Protein AF-A0A2R6AP38-F1 (afdb_monomer_lite)

pLDDT: mean 70.79, std 8.54, range [50.56, 86.38]

InterPro domains:
  IPR030476 Pentaxin, conserved site [PS00289] (35-42)

Organism: NCBI:txid1978153

Radius of gyration: 16.87 Å; chains: 1; bounding box: 45×23×54 Å

Foldseek 3Di:
DPCVLVVLLCVLCVLLVPQCLQVDQALVVSCVVVVLWPAPVRPVVLQRLASTDRHDVLVVLLSVLSVLQVVCLVPPPDPDPCPSVVVSVVLSVQLNVQSSVVSVVCRVVCVVPRDIDHYNVSSSVSSNVSSVVSVVVRVVVVVVD

Structure (mmCIF, N/CA/C/O backbone):
data_AF-A0A2R6AP38-F1
#
_entry.id   AF-A0A2R6AP38-F1
#
loop_
_atom_site.group_PDB
_atom_site.id
_atom_site.type_symbol
_atom_site.label_atom_id
_atom_site.label_alt_id
_atom_site.label_comp_id
_atom_site.label_asym_id
_atom_site.label_entity_id
_atom_site.label_seq_id
_atom_site.pdbx_PDB_ins_code
_atom_site.Cartn_x
_atom_site.Cartn_y
_atom_site.Cartn_z
_atom_site.occupancy
_atom_site.B_iso_or_equiv
_atom_site.auth_seq_id
_atom_site.auth_comp_id
_atom_site.auth_asym_id
_atom_site.auth_atom_id
_atom_site.pdbx_PDB_model_num
ATOM 1 N N . MET A 1 1 ? -24.012 1.287 9.529 1.00 50.56 1 MET A N 1
ATOM 2 C CA . MET A 1 1 ? -22.588 0.944 9.322 1.00 50.56 1 MET A CA 1
ATOM 3 C C . MET A 1 1 ? -21.888 2.197 8.831 1.00 50.56 1 MET A C 1
ATOM 5 O O . MET A 1 1 ? -22.426 2.834 7.937 1.00 50.56 1 MET A O 1
ATOM 9 N N . ASP A 1 2 ? -20.760 2.587 9.426 1.00 58.00 2 ASP A N 1
ATOM 10 C CA . ASP A 1 2 ? -19.961 3.702 8.903 1.00 58.00 2 ASP A CA 1
ATOM 11 C C . ASP A 1 2 ? -19.479 3.329 7.498 1.00 58.00 2 ASP A C 1
ATOM 13 O O . ASP A 1 2 ? -18.755 2.351 7.349 1.00 58.00 2 ASP A O 1
ATOM 17 N N . ALA A 1 3 ? -19.904 4.065 6.469 1.00 57.91 3 ALA A N 1
ATOM 18 C CA . ALA A 1 3 ? -19.550 3.776 5.076 1.00 57.91 3 ALA A CA 1
ATOM 19 C C . ALA A 1 3 ? -18.120 4.214 4.719 1.00 57.91 3 ALA A C 1
ATOM 21 O O . ALA A 1 3 ? -17.577 3.793 3.706 1.00 57.91 3 ALA A O 1
ATOM 22 N N . LEU A 1 4 ? -17.487 5.043 5.554 1.00 63.03 4 LEU A N 1
ATOM 23 C CA . LEU A 1 4 ? -16.163 5.613 5.296 1.00 63.03 4 LEU A CA 1
ATOM 24 C C . LEU A 1 4 ? -15.043 4.571 5.081 1.00 63.03 4 LEU A C 1
ATOM 26 O O . LEU A 1 4 ? -14.222 4.790 4.189 1.00 63.03 4 LEU A O 1
ATOM 30 N N . PRO A 1 5 ? -14.975 3.456 5.837 1.00 57.81 5 PRO A N 1
ATOM 31 C CA . PRO A 1 5 ? -13.964 2.425 5.622 1.00 57.81 5 PRO A CA 1
ATOM 32 C C . PRO A 1 5 ? -14.120 1.749 4.263 1.00 57.81 5 PRO A C 1
ATOM 34 O O . PRO A 1 5 ? -13.173 1.647 3.492 1.00 57.81 5 PRO A O 1
ATOM 37 N N . LEU A 1 6 ? -15.356 1.397 3.910 1.00 59.16 6 LEU A N 1
ATOM 38 C CA . LEU A 1 6 ? -15.680 0.876 2.586 1.00 59.16 6 LEU A CA 1
ATOM 39 C C . LEU A 1 6 ? -15.357 1.907 1.497 1.00 59.16 6 LEU A C 1
ATOM 41 O O . LEU A 1 6 ? -14.699 1.571 0.525 1.00 59.16 6 LEU A O 1
ATOM 45 N N . PHE A 1 7 ? -15.715 3.177 1.690 1.00 59.94 7 PHE A N 1
ATOM 46 C CA . PHE A 1 7 ? -15.502 4.235 0.699 1.00 59.94 7 PHE A CA 1
ATOM 47 C C . PHE A 1 7 ? -14.023 4.537 0.427 1.00 59.94 7 PHE A C 1
ATOM 49 O O . PHE A 1 7 ? -13.636 4.809 -0.699 1.00 59.94 7 PHE A O 1
ATOM 56 N N . SER A 1 8 ? -13.174 4.471 1.445 1.00 59.75 8 SER A N 1
ATOM 57 C CA . SER A 1 8 ? -11.722 4.672 1.299 1.00 59.75 8 SER A CA 1
ATOM 58 C C . SER A 1 8 ? -11.013 3.442 0.739 1.00 59.75 8 SER A C 1
ATOM 60 O O . SER A 1 8 ? -10.074 3.601 -0.032 1.00 59.75 8 SER A O 1
ATOM 62 N N . THR A 1 9 ? -11.507 2.237 1.035 1.00 58.44 9 THR A N 1
ATOM 63 C CA . THR A 1 9 ? -11.115 1.022 0.300 1.00 58.44 9 THR A CA 1
ATOM 64 C C . THR A 1 9 ? -11.446 1.191 -1.174 1.00 58.44 9 THR A C 1
ATOM 66 O O . THR A 1 9 ? -10.596 0.978 -2.028 1.00 58.44 9 THR A O 1
ATOM 69 N N . PHE A 1 10 ? -12.657 1.671 -1.467 1.00 60.44 10 PHE A N 1
ATOM 70 C CA . PHE A 1 10 ? -13.057 2.023 -2.818 1.00 60.44 10 PHE A CA 1
ATOM 71 C C . PHE A 1 10 ? -12.111 3.073 -3.400 1.00 60.44 10 PHE A C 1
ATOM 73 O O . PHE A 1 10 ? -11.538 2.796 -4.424 1.00 60.44 10 PHE A O 1
ATOM 80 N N . LEU A 1 11 ? -11.818 4.209 -2.769 1.00 60.66 11 LEU A N 1
ATOM 81 C CA . LEU A 1 11 ? -10.928 5.224 -3.364 1.00 60.66 11 LEU A CA 1
ATOM 82 C C . LEU A 1 11 ? -9.479 4.765 -3.593 1.00 60.66 11 LEU A C 1
ATOM 84 O O . LEU A 1 11 ? -8.852 5.211 -4.549 1.00 60.66 11 LEU A O 1
ATOM 88 N N . ILE A 1 12 ? -8.944 3.902 -2.730 1.00 61.22 12 ILE A N 1
ATOM 89 C CA . ILE A 1 12 ? -7.569 3.399 -2.849 1.00 61.22 12 ILE A CA 1
ATOM 90 C C . ILE A 1 12 ? -7.483 2.292 -3.911 1.00 61.22 12 ILE A C 1
ATOM 92 O O . ILE A 1 12 ? -6.509 2.233 -4.658 1.00 61.22 12 ILE A O 1
ATOM 96 N N . TYR A 1 13 ? -8.514 1.448 -4.021 1.00 59.25 13 TYR A N 1
ATOM 97 C CA . TYR A 1 13 ? -8.527 0.294 -4.922 1.00 59.25 13 TYR A CA 1
ATOM 98 C C . TYR A 1 13 ? -9.387 0.480 -6.185 1.00 59.25 13 TYR A C 1
ATOM 100 O O . TYR A 1 13 ? -9.276 -0.327 -7.096 1.00 59.25 13 TYR A O 1
ATOM 108 N N . LEU A 1 14 ? -10.217 1.521 -6.316 1.00 61.25 14 LEU A N 1
ATOM 109 C CA . LEU A 1 14 ? -10.975 1.809 -7.546 1.00 61.25 14 LEU A CA 1
ATOM 110 C C . LEU A 1 14 ? -10.042 2.133 -8.699 1.00 61.25 14 LEU A C 1
ATOM 112 O O . LEU A 1 14 ? -10.203 1.533 -9.757 1.00 61.25 14 LEU A O 1
ATOM 116 N N . PRO A 1 15 ? -9.080 3.064 -8.522 1.00 58.69 15 PRO A N 1
ATOM 117 C CA . PRO A 1 15 ? -8.125 3.357 -9.573 1.00 58.69 15 PRO A CA 1
ATOM 118 C C . PRO A 1 15 ? -7.380 2.088 -9.951 1.00 58.69 15 PRO A C 1
ATOM 120 O O . PRO A 1 15 ? -7.077 1.905 -11.117 1.00 58.69 15 PRO A O 1
ATOM 123 N N . ALA A 1 16 ? -7.187 1.178 -8.988 1.00 54.81 16 ALA A N 1
ATOM 124 C CA . ALA A 1 16 ? -6.655 -0.129 -9.276 1.00 54.81 16 ALA A CA 1
ATOM 125 C C . ALA A 1 16 ? -7.616 -0.968 -10.165 1.00 54.81 16 ALA A C 1
ATOM 127 O O . ALA A 1 16 ? -7.295 -1.360 -11.276 1.00 54.81 16 ALA A O 1
ATOM 128 N N . VAL A 1 17 ? -8.861 -1.182 -9.753 1.00 54.78 17 VAL A N 1
ATOM 129 C CA . VAL A 1 17 ? -9.842 -1.970 -10.527 1.00 54.78 17 VAL A CA 1
ATOM 130 C C . VAL A 1 17 ? -10.102 -1.413 -11.941 1.00 54.78 17 VAL A C 1
ATOM 132 O O . VAL A 1 17 ? -10.424 -2.183 -12.842 1.00 54.78 17 VAL A O 1
ATOM 135 N N . PHE A 1 18 ? -9.943 -0.104 -12.154 1.00 56.25 18 PHE A N 1
ATOM 136 C CA . PHE A 1 18 ? -10.145 0.550 -13.452 1.00 56.25 18 PHE A CA 1
ATOM 137 C C . PHE A 1 18 ? -8.850 0.850 -14.229 1.00 56.25 18 PHE A C 1
ATOM 139 O O . PHE A 1 18 ? -8.932 1.363 -15.346 1.00 56.25 18 PHE A O 1
ATOM 146 N N . ALA A 1 19 ? -7.666 0.544 -13.685 1.00 55.84 19 ALA A N 1
ATOM 147 C CA . ALA A 1 19 ? -6.405 0.759 -14.393 1.00 55.84 19 ALA A CA 1
ATOM 148 C C . ALA A 1 19 ? -6.197 -0.275 -15.517 1.00 55.84 19 ALA A C 1
ATOM 150 O O . ALA A 1 19 ? -6.720 -1.395 -15.449 1.00 55.84 19 ALA A O 1
ATOM 151 N N . PRO A 1 20 ? -5.359 0.043 -16.523 1.00 51.62 20 PRO A N 1
ATOM 152 C CA . PRO A 1 20 ? -5.119 -0.842 -17.664 1.00 51.62 20 PRO A CA 1
ATOM 153 C C . PRO A 1 20 ? -4.554 -2.222 -17.271 1.00 51.62 20 PRO A C 1
ATOM 155 O O . PRO A 1 20 ? -4.732 -3.192 -17.996 1.00 51.62 20 PRO A O 1
ATOM 158 N N . SER A 1 21 ? -3.943 -2.366 -16.093 1.00 57.03 21 SER A N 1
ATOM 159 C CA . SER A 1 21 ? -3.409 -3.628 -15.547 1.00 57.03 21 SER A CA 1
ATOM 160 C C . SER A 1 21 ? -4.455 -4.719 -15.271 1.00 57.03 21 SER A C 1
ATOM 162 O O . SER A 1 21 ? -4.087 -5.873 -15.063 1.00 57.03 21 SER A O 1
ATOM 164 N N . VAL A 1 22 ? -5.757 -4.407 -15.251 1.00 55.56 22 VAL A N 1
ATOM 165 C CA . VAL A 1 22 ? -6.810 -5.446 -15.257 1.00 55.56 22 VAL A CA 1
ATOM 166 C C . VAL A 1 22 ? -6.981 -6.058 -16.651 1.00 55.56 22 VAL A C 1
ATOM 168 O O . VAL A 1 22 ? -7.286 -7.243 -16.770 1.00 55.56 22 VAL A O 1
ATOM 171 N N . PHE A 1 23 ? -6.762 -5.262 -17.697 1.00 58.53 23 PHE A N 1
ATOM 172 C CA . PHE A 1 23 ? -6.963 -5.647 -19.095 1.00 58.53 23 PHE A CA 1
ATOM 173 C C . PHE A 1 23 ? -5.679 -6.147 -19.772 1.00 58.53 23 PHE A C 1
ATOM 175 O O . PHE A 1 23 ? -5.755 -6.837 -20.786 1.00 58.53 23 PHE A O 1
ATOM 182 N N . HIS A 1 24 ? -4.512 -5.855 -19.192 1.00 63.53 24 HIS A N 1
ATOM 183 C CA . HIS A 1 24 ? -3.214 -6.346 -19.644 1.00 63.53 24 HIS A CA 1
ATOM 184 C C . HIS A 1 24 ? -2.657 -7.407 -18.679 1.00 63.53 24 HIS A C 1
ATOM 186 O O . HIS A 1 24 ? -2.615 -7.179 -17.471 1.00 63.53 24 HIS A O 1
ATOM 192 N N . PRO A 1 25 ? -2.175 -8.560 -19.182 1.00 66.25 25 PRO A N 1
ATOM 193 C CA . PRO A 1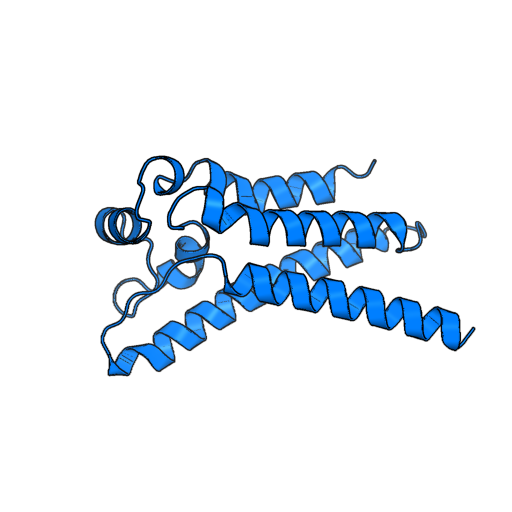 25 ? -1.645 -9.635 -18.338 1.00 66.25 25 PRO A CA 1
ATOM 194 C C . PRO A 1 25 ? -0.332 -9.263 -17.629 1.00 66.25 25 PRO A C 1
ATOM 196 O O . PRO A 1 25 ? 0.035 -9.911 -16.648 1.00 66.25 25 PRO A O 1
ATOM 199 N N . HIS A 1 26 ? 0.360 -8.221 -18.101 1.00 74.62 26 HIS A N 1
ATOM 200 C CA . HIS A 1 26 ? 1.641 -7.763 -17.572 1.00 74.62 26 HIS A CA 1
ATOM 201 C C . HIS A 1 26 ? 1.581 -6.269 -17.242 1.00 74.62 26 HIS A C 1
ATOM 203 O O . HIS A 1 26 ? 1.449 -5.426 -18.131 1.00 74.62 26 HIS A O 1
ATOM 209 N N . GLY A 1 27 ? 1.714 -5.937 -15.960 1.00 73.25 27 GLY A N 1
ATOM 210 C CA . GLY A 1 27 ? 1.743 -4.566 -15.464 1.00 73.25 27 GLY A CA 1
ATOM 211 C C . GLY A 1 27 ? 2.942 -3.781 -15.990 1.00 73.25 27 GLY A C 1
ATOM 212 O O . GLY A 1 27 ? 2.821 -2.583 -16.218 1.00 73.25 27 GLY A O 1
ATOM 213 N N . SER A 1 28 ? 4.058 -4.450 -16.291 1.00 77.12 28 SER A N 1
ATOM 214 C CA . SER A 1 28 ? 5.243 -3.837 -16.906 1.00 77.12 28 SER A CA 1
ATOM 215 C C . SER A 1 28 ? 4.945 -3.182 -18.257 1.00 77.12 28 SER A C 1
ATOM 217 O O . SER A 1 28 ? 5.478 -2.115 -18.547 1.00 77.12 28 SER A O 1
ATOM 219 N N . GLN A 1 29 ? 4.050 -3.766 -19.059 1.00 79.00 29 GLN A N 1
ATOM 220 C CA . GLN A 1 29 ? 3.646 -3.199 -20.350 1.00 79.00 29 GLN A CA 1
ATOM 221 C C . GLN A 1 29 ? 2.844 -1.910 -20.159 1.00 79.00 29 GLN A C 1
ATOM 223 O O . GLN A 1 29 ? 3.160 -0.891 -20.762 1.00 79.00 29 GLN A O 1
ATOM 228 N N . VAL A 1 30 ? 1.871 -1.931 -19.245 1.00 77.31 30 VAL A N 1
ATOM 229 C CA . VAL A 1 30 ? 1.067 -0.756 -18.868 1.00 77.31 30 VAL A CA 1
ATOM 230 C C . VAL A 1 30 ? 1.952 0.351 -18.300 1.00 77.31 30 VAL A C 1
ATOM 232 O O . VAL A 1 30 ? 1.792 1.529 -18.609 1.00 77.31 30 VAL A O 1
ATOM 235 N N . CYS A 1 31 ? 2.915 -0.034 -17.474 1.00 78.38 31 CYS A N 1
ATOM 236 C CA . CYS A 1 31 ? 3.907 0.864 -16.918 1.00 78.38 31 CYS A CA 1
ATOM 237 C C . CYS A 1 31 ? 4.719 1.590 -17.987 1.00 78.38 31 CYS A C 1
ATOM 239 O O . CYS A 1 31 ? 4.877 2.806 -17.887 1.00 78.38 31 CYS A O 1
ATOM 241 N N . ALA A 1 32 ? 5.223 0.848 -18.975 1.00 78.31 32 ALA A N 1
ATOM 242 C CA . ALA A 1 32 ? 6.048 1.384 -20.047 1.00 78.31 32 ALA A CA 1
ATOM 243 C C . ALA A 1 32 ? 5.233 2.259 -21.010 1.00 78.31 32 ALA A C 1
ATOM 245 O O . ALA A 1 32 ? 5.689 3.329 -21.398 1.00 78.31 32 ALA A O 1
ATOM 246 N N . GLU A 1 33 ? 4.018 1.834 -21.361 1.00 81.56 33 GLU A N 1
ATOM 247 C CA . GLU A 1 33 ? 3.152 2.540 -22.312 1.00 81.56 33 GLU A CA 1
ATOM 248 C C . GLU A 1 33 ? 2.616 3.863 -21.750 1.00 81.56 33 GLU A C 1
ATOM 250 O O . GLU A 1 33 ? 2.582 4.874 -22.449 1.00 81.56 33 GLU A O 1
ATOM 255 N N . PHE A 1 34 ? 2.234 3.879 -20.470 1.00 80.31 34 PHE A N 1
ATOM 256 C CA . PHE A 1 34 ? 1.612 5.042 -19.828 1.00 80.31 34 PHE A CA 1
ATOM 257 C C . PHE A 1 34 ? 2.547 5.784 -18.863 1.00 80.31 34 PHE A C 1
ATOM 259 O O . PHE A 1 34 ? 2.101 6.684 -18.150 1.00 80.31 34 PHE A O 1
ATOM 266 N N . HIS A 1 35 ? 3.831 5.413 -18.814 1.00 81.94 35 HIS A N 1
ATOM 267 C CA . HIS A 1 35 ? 4.833 5.979 -17.904 1.00 81.94 35 HIS A CA 1
ATOM 268 C C . HIS A 1 35 ? 4.395 5.976 -16.428 1.00 81.94 35 HIS A C 1
ATOM 270 O O . HIS A 1 35 ? 4.585 6.953 -15.704 1.00 81.94 35 HIS A O 1
ATOM 276 N N . LEU A 1 36 ? 3.774 4.886 -15.969 1.00 81.75 36 LEU A N 1
ATOM 277 C CA . LEU A 1 36 ? 3.203 4.790 -14.615 1.00 81.75 36 LEU A CA 1
ATOM 278 C C . LEU A 1 36 ? 4.168 4.205 -13.578 1.00 81.75 36 LEU A C 1
ATOM 280 O O . LEU A 1 36 ? 3.901 4.325 -12.381 1.00 81.75 36 LEU A O 1
ATOM 284 N N . CYS A 1 37 ? 5.261 3.585 -14.024 1.00 84.44 37 CYS A N 1
ATOM 285 C CA . CYS A 1 37 ? 6.276 2.982 -13.167 1.00 84.44 37 CYS A CA 1
ATOM 286 C C . CYS A 1 37 ? 7.096 4.025 -12.419 1.00 84.44 37 CYS A C 1
ATOM 288 O O . CYS A 1 37 ? 7.310 5.131 -12.911 1.00 84.44 37 CYS A O 1
ATOM 290 N N . ALA A 1 38 ? 7.584 3.664 -11.235 1.00 85.94 38 ALA A N 1
ATOM 291 C CA . ALA A 1 38 ? 8.509 4.500 -10.489 1.00 85.94 38 ALA A CA 1
ATOM 292 C C . ALA A 1 38 ? 9.939 4.249 -10.961 1.00 85.94 38 ALA A C 1
ATOM 294 O O . ALA A 1 38 ? 10.427 3.116 -10.946 1.00 85.94 38 ALA A O 1
ATOM 295 N N . SER A 1 39 ? 10.598 5.326 -11.369 1.00 85.88 39 SER A N 1
ATOM 296 C CA . SER A 1 39 ? 12.003 5.346 -11.752 1.00 85.88 39 SER A CA 1
ATOM 297 C C . SER A 1 39 ? 12.549 6.772 -11.617 1.00 85.88 39 SER A C 1
ATOM 299 O O . SER A 1 39 ? 11.814 7.710 -11.297 1.00 85.88 39 SER A O 1
ATOM 301 N N . TRP A 1 40 ? 13.837 6.949 -11.903 1.00 82.94 40 TRP A N 1
ATOM 302 C CA . TRP A 1 40 ? 14.457 8.272 -11.985 1.00 82.94 40 TRP A CA 1
ATOM 303 C C . TRP A 1 40 ? 13.938 9.123 -13.149 1.00 82.94 40 TRP A C 1
ATOM 305 O O . TRP A 1 40 ? 13.929 10.348 -13.045 1.00 82.94 40 TRP A O 1
ATOM 315 N N . SER A 1 41 ? 13.481 8.500 -14.241 1.00 83.44 41 SER A N 1
ATOM 316 C CA . SER A 1 41 ? 12.886 9.210 -15.380 1.00 83.44 41 SER A CA 1
ATOM 317 C C . SER A 1 41 ? 11.400 9.516 -15.169 1.00 83.44 41 SER A C 1
ATOM 319 O O . SER A 1 41 ? 10.885 10.468 -15.752 1.00 83.44 41 SER A O 1
ATOM 321 N N . THR A 1 42 ? 10.722 8.759 -14.304 1.00 83.81 42 THR A N 1
ATOM 322 C CA . THR A 1 42 ? 9.287 8.889 -14.004 1.00 83.81 42 THR A CA 1
ATOM 323 C C . THR A 1 42 ? 9.041 9.001 -12.489 1.00 83.81 42 THR A C 1
ATOM 325 O O . THR A 1 42 ? 8.471 8.102 -11.863 1.00 83.81 42 THR A O 1
ATOM 328 N N . PRO A 1 43 ? 9.432 10.121 -11.848 1.00 79.00 43 PRO A N 1
ATOM 329 C CA . PRO A 1 43 ? 9.356 10.276 -10.390 1.00 79.00 43 PRO A CA 1
ATOM 330 C C . PRO A 1 43 ? 7.917 10.312 -9.849 1.00 79.00 43 PRO A C 1
ATOM 332 O O . PRO A 1 43 ? 7.668 9.907 -8.712 1.00 79.00 43 PRO A O 1
ATOM 335 N N . TRP A 1 44 ? 6.938 10.728 -10.662 1.00 81.88 44 TRP A N 1
ATOM 336 C CA . TRP A 1 44 ? 5.512 10.625 -10.309 1.00 81.88 44 TRP A CA 1
ATOM 337 C C . TRP A 1 44 ? 5.052 9.170 -10.128 1.00 81.88 44 TRP A C 1
ATOM 339 O O . TRP A 1 44 ? 4.062 8.917 -9.435 1.00 81.88 44 TRP A O 1
ATOM 349 N N . GLY A 1 45 ? 5.812 8.216 -10.674 1.00 79.88 45 GLY A N 1
ATOM 350 C CA . GLY A 1 45 ? 5.632 6.785 -10.496 1.00 79.88 45 GLY A CA 1
ATOM 351 C C . GLY A 1 45 ? 5.599 6.337 -9.040 1.00 79.88 45 GLY A C 1
ATOM 352 O O . GLY A 1 45 ? 4.931 5.360 -8.727 1.00 79.88 45 GLY A O 1
ATOM 353 N N . ILE A 1 46 ? 6.209 7.085 -8.112 1.00 82.44 46 ILE A N 1
ATOM 354 C CA . ILE A 1 46 ? 6.105 6.811 -6.667 1.00 82.44 46 ILE A CA 1
ATOM 355 C C . ILE A 1 46 ? 4.639 6.722 -6.219 1.00 82.44 46 ILE A C 1
ATOM 357 O O . ILE A 1 46 ? 4.292 5.917 -5.356 1.00 82.44 46 ILE A O 1
ATOM 361 N N . ILE A 1 47 ? 3.770 7.525 -6.834 1.00 81.25 47 ILE A N 1
ATOM 362 C CA . ILE A 1 47 ? 2.334 7.518 -6.579 1.00 81.25 47 ILE A CA 1
ATOM 363 C C . ILE A 1 47 ? 1.648 6.513 -7.501 1.00 81.25 47 ILE A C 1
ATOM 365 O O . ILE A 1 47 ? 0.917 5.653 -7.015 1.00 81.25 47 ILE A O 1
ATOM 369 N N . THR A 1 48 ? 1.875 6.603 -8.815 1.00 78.44 48 THR A N 1
ATOM 370 C CA . THR A 1 48 ? 1.075 5.868 -9.806 1.00 78.44 48 THR A CA 1
ATOM 371 C C . THR A 1 48 ? 1.391 4.381 -9.900 1.00 78.44 48 THR A C 1
ATOM 373 O O . THR A 1 48 ? 0.498 3.600 -10.218 1.00 78.44 48 THR A O 1
ATOM 376 N N . ALA A 1 49 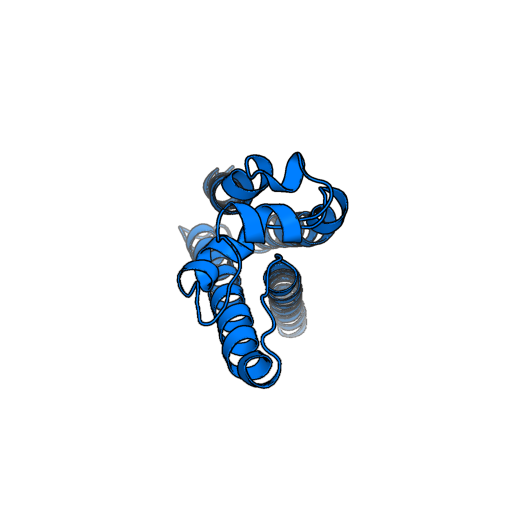? 2.610 3.959 -9.562 1.00 80.00 49 ALA A N 1
ATOM 377 C CA . ALA A 1 49 ? 3.039 2.565 -9.675 1.00 80.00 49 ALA A CA 1
ATOM 378 C C . ALA A 1 49 ? 2.330 1.640 -8.670 1.00 80.00 49 ALA A C 1
ATOM 380 O O . ALA A 1 49 ? 2.254 0.428 -8.871 1.00 80.00 49 ALA A O 1
ATOM 381 N N . ASN A 1 50 ? 1.729 2.228 -7.631 1.00 77.31 50 ASN A N 1
ATOM 382 C CA . ASN A 1 50 ? 0.794 1.564 -6.727 1.00 77.31 50 ASN A CA 1
ATOM 383 C C . ASN A 1 50 ? -0.456 1.028 -7.439 1.00 77.31 50 ASN A C 1
ATOM 385 O O . ASN A 1 50 ? -1.080 0.079 -6.973 1.00 77.31 50 ASN A O 1
ATOM 389 N N . PHE A 1 51 ? -0.846 1.645 -8.553 1.00 75.44 51 PHE A N 1
ATOM 390 C CA . PHE A 1 51 ? -2.055 1.290 -9.290 1.00 75.44 51 PHE A CA 1
ATOM 391 C C . PHE A 1 51 ? -1.777 0.349 -10.467 1.00 75.44 51 PHE A C 1
ATOM 393 O O . PHE A 1 51 ? -2.635 0.178 -11.327 1.00 75.44 51 PHE A O 1
ATOM 400 N N . VAL A 1 52 ? -0.595 -0.267 -10.517 1.00 77.12 52 VAL A N 1
ATOM 401 C CA . VAL A 1 52 ? -0.198 -1.196 -11.578 1.00 77.12 52 VAL A CA 1
ATOM 402 C C . VAL A 1 52 ? 0.135 -2.551 -10.952 1.00 77.12 52 VAL A C 1
ATOM 404 O O . VAL A 1 52 ? 0.823 -2.613 -9.938 1.00 77.12 52 VAL A O 1
ATOM 407 N N . TRP A 1 53 ? -0.341 -3.650 -11.538 1.00 74.19 53 TRP A N 1
ATOM 408 C CA . TRP A 1 53 ? -0.031 -5.024 -11.112 1.00 74.19 53 TRP A CA 1
ATOM 409 C C . TRP A 1 53 ? -0.050 -5.978 -12.302 1.00 74.19 53 TRP A C 1
ATOM 411 O O . TRP A 1 53 ? -0.619 -5.681 -13.352 1.00 74.19 53 TRP A O 1
ATOM 421 N N . ASP A 1 54 ? 0.533 -7.154 -12.101 1.00 75.06 54 ASP A N 1
ATOM 422 C CA . ASP A 1 54 ? 0.500 -8.250 -13.065 1.00 75.06 54 ASP A CA 1
ATOM 423 C C . ASP A 1 54 ? -0.765 -9.088 -12.874 1.00 75.06 54 ASP A C 1
ATOM 425 O O . ASP A 1 54 ? -0.780 -10.029 -12.082 1.00 75.06 54 ASP A O 1
ATOM 429 N N . GLY A 1 55 ? -1.841 -8.740 -13.579 1.00 68.75 55 GLY A N 1
ATOM 430 C CA . GLY A 1 55 ? -3.099 -9.484 -13.543 1.00 68.75 55 GLY A CA 1
ATOM 431 C C . GLY A 1 55 ? -3.849 -9.452 -12.198 1.00 68.75 55 GLY A C 1
ATOM 432 O O . GLY A 1 55 ? -3.308 -9.202 -11.122 1.00 68.75 55 GLY A O 1
ATOM 433 N N . TYR A 1 56 ? -5.155 -9.720 -12.249 1.00 66.94 56 TYR A N 1
ATOM 434 C CA . TYR A 1 56 ? -6.051 -9.561 -11.095 1.00 66.94 56 TYR A CA 1
ATOM 435 C C . TYR A 1 56 ? -5.703 -10.461 -9.891 1.00 66.94 56 TYR A C 1
ATOM 437 O O . TYR A 1 56 ? -5.811 -10.030 -8.743 1.00 66.94 56 TYR A O 1
ATOM 445 N N . LEU A 1 57 ? -5.245 -11.695 -10.134 1.00 70.12 57 LEU A N 1
ATOM 446 C CA . LEU A 1 57 ? -4.976 -12.676 -9.071 1.00 70.12 57 LEU A CA 1
ATOM 447 C C . LEU A 1 57 ? -3.859 -12.234 -8.118 1.00 70.12 57 LEU A C 1
ATOM 449 O O . LEU A 1 57 ? -3.969 -12.439 -6.910 1.00 70.12 57 LEU A O 1
ATOM 453 N N . ASN A 1 58 ? -2.828 -11.560 -8.633 1.00 67.62 58 ASN A N 1
ATOM 454 C CA . ASN A 1 58 ? -1.728 -11.051 -7.813 1.00 67.62 58 ASN A CA 1
ATOM 455 C C . ASN A 1 58 ? -2.150 -9.863 -6.925 1.00 67.62 58 ASN A C 1
ATOM 457 O O . ASN A 1 58 ? -1.434 -9.504 -5.991 1.00 67.62 58 ASN A O 1
ATOM 461 N N . ASN A 1 59 ? -3.333 -9.285 -7.167 1.00 68.06 59 ASN A N 1
ATOM 462 C CA . ASN A 1 59 ? -3.907 -8.196 -6.378 1.00 68.06 59 ASN A CA 1
ATOM 463 C C . ASN A 1 59 ? -4.926 -8.676 -5.321 1.00 68.06 59 ASN A C 1
ATOM 465 O O . ASN A 1 59 ? -5.279 -7.927 -4.411 1.00 68.06 59 ASN A O 1
ATOM 469 N N . LEU A 1 60 ? -5.378 -9.934 -5.382 1.00 69.25 60 LEU A N 1
ATOM 470 C CA . LEU A 1 60 ? -6.366 -10.466 -4.433 1.00 69.25 60 LEU A CA 1
ATOM 471 C C . LEU A 1 60 ? -5.834 -10.546 -2.999 1.00 69.25 60 LEU A C 1
ATOM 473 O O . LEU A 1 60 ? -6.554 -10.221 -2.057 1.00 69.25 60 LEU A O 1
ATOM 477 N N . ALA A 1 61 ? -4.578 -10.961 -2.813 1.00 69.06 61 ALA A N 1
ATOM 478 C CA . ALA A 1 61 ? -4.001 -11.119 -1.479 1.00 69.06 61 ALA A CA 1
ATOM 479 C C . ALA A 1 61 ? -3.851 -9.777 -0.716 1.00 69.06 61 ALA A C 1
ATOM 481 O O . ALA A 1 61 ? -4.309 -9.705 0.429 1.00 69.06 61 ALA A O 1
ATOM 482 N N . PRO A 1 62 ? -3.306 -8.693 -1.312 1.00 66.75 62 PRO A N 1
ATOM 483 C CA . PRO A 1 62 ? -3.299 -7.365 -0.688 1.00 66.75 62 PRO A CA 1
ATOM 484 C C . PRO A 1 62 ? -4.705 -6.832 -0.377 1.00 66.75 62 PRO A C 1
ATOM 486 O O . PRO A 1 62 ? -4.941 -6.323 0.721 1.00 66.75 62 PRO A O 1
ATOM 489 N N . GLN A 1 63 ? -5.655 -7.001 -1.306 1.00 68.12 63 GLN A N 1
ATOM 490 C CA . GLN A 1 63 ? -7.051 -6.599 -1.105 1.00 68.12 63 GLN A CA 1
ATOM 491 C C . GLN A 1 63 ? -7.680 -7.337 0.081 1.00 68.12 63 GLN A C 1
ATOM 493 O O . GLN A 1 63 ? -8.287 -6.713 0.953 1.00 68.12 63 GLN A O 1
ATOM 498 N N . PHE A 1 64 ? -7.493 -8.657 0.156 1.00 71.88 64 PHE A N 1
ATOM 499 C CA . PHE A 1 64 ? -7.992 -9.476 1.256 1.00 71.88 64 PHE A CA 1
ATOM 500 C C . PHE A 1 64 ? -7.417 -9.030 2.605 1.00 71.88 64 PHE A C 1
ATOM 502 O O . PHE A 1 64 ? -8.169 -8.840 3.561 1.00 71.88 64 PHE A O 1
ATOM 509 N N . ALA A 1 65 ? -6.106 -8.780 2.682 1.00 69.19 65 ALA A N 1
ATOM 510 C CA . ALA A 1 65 ? -5.472 -8.276 3.900 1.00 69.19 65 ALA A CA 1
ATOM 511 C C . ALA A 1 65 ? -6.084 -6.938 4.358 1.00 69.19 65 ALA A C 1
ATOM 513 O O . ALA A 1 65 ? -6.288 -6.718 5.554 1.00 69.19 65 ALA A O 1
ATOM 514 N N . TYR A 1 66 ? -6.443 -6.061 3.419 1.00 68.94 66 TYR A N 1
ATOM 515 C CA . TYR A 1 66 ? -7.067 -4.777 3.732 1.00 68.94 66 TYR A CA 1
ATOM 516 C C . TYR A 1 66 ? -8.498 -4.946 4.264 1.00 68.94 66 TYR A C 1
ATOM 518 O O . TYR A 1 66 ? -8.871 -4.312 5.254 1.00 68.94 66 TYR A O 1
ATOM 526 N N . PHE A 1 67 ? -9.277 -5.870 3.689 1.00 70.88 67 PHE A N 1
ATOM 527 C CA . PHE A 1 67 ? -10.588 -6.251 4.229 1.00 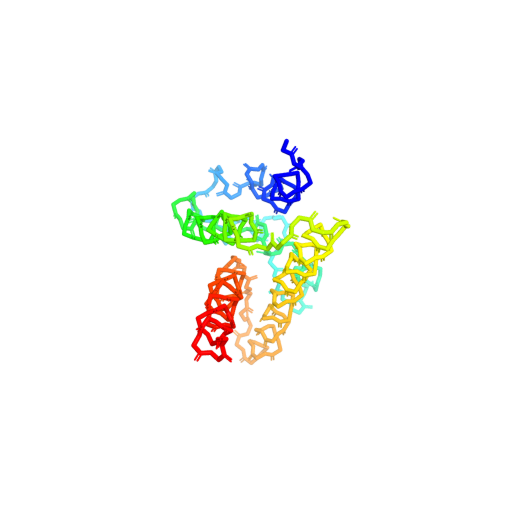70.88 67 PHE A CA 1
ATOM 528 C C . PHE A 1 67 ? -10.494 -6.819 5.648 1.00 70.88 67 PHE A C 1
ATOM 530 O O . PHE A 1 67 ? -11.324 -6.479 6.494 1.00 70.88 67 PHE A O 1
ATOM 537 N N . VAL A 1 68 ? -9.465 -7.619 5.942 1.00 72.50 68 VAL A N 1
ATOM 538 C CA . VAL A 1 68 ? -9.211 -8.130 7.298 1.00 72.50 68 VAL A CA 1
ATOM 539 C C . VAL A 1 68 ? -8.941 -6.984 8.279 1.00 72.50 68 VAL A C 1
ATOM 541 O O . VAL A 1 68 ? -9.502 -6.993 9.373 1.00 72.50 68 VAL A O 1
ATOM 544 N N . ILE A 1 69 ? -8.175 -5.951 7.903 1.00 69.00 69 ILE A N 1
ATOM 545 C CA . ILE A 1 69 ? -7.990 -4.761 8.758 1.00 69.00 69 ILE A CA 1
ATOM 546 C C . ILE A 1 69 ? -9.312 -4.056 9.024 1.00 69.00 69 ILE A C 1
ATOM 548 O O . ILE A 1 69 ? -9.591 -3.708 10.170 1.00 69.00 69 ILE A O 1
ATOM 552 N N . ILE A 1 70 ? -10.123 -3.823 7.988 1.00 67.62 70 ILE A N 1
ATOM 553 C CA . ILE A 1 70 ? -11.436 -3.185 8.154 1.00 67.62 70 ILE A CA 1
ATOM 554 C C . ILE A 1 70 ? -12.271 -4.002 9.127 1.00 67.62 70 ILE A C 1
ATOM 556 O O . ILE A 1 70 ? -12.856 -3.432 10.044 1.00 67.62 70 ILE A O 1
ATOM 560 N N . PHE A 1 71 ? -12.286 -5.325 8.963 1.00 72.00 71 PHE A N 1
ATOM 561 C CA . PHE A 1 71 ? -13.007 -6.221 9.848 1.00 72.00 71 PHE A CA 1
ATOM 562 C C . PHE A 1 71 ? -12.496 -6.137 11.287 1.00 72.00 71 PHE A C 1
ATOM 564 O O . PHE A 1 71 ? -13.317 -5.950 12.176 1.00 72.00 71 PHE A O 1
ATOM 571 N N . ILE A 1 72 ? -11.181 -6.187 11.531 1.00 69.88 72 ILE A N 1
ATOM 572 C CA . ILE A 1 72 ? -10.593 -6.062 12.875 1.00 69.88 72 ILE A CA 1
ATOM 573 C C . ILE A 1 72 ? -10.939 -4.698 13.471 1.00 69.88 72 ILE A C 1
ATOM 575 O O . ILE A 1 72 ? -11.585 -4.633 14.510 1.00 69.88 72 ILE A O 1
ATOM 579 N N . CYS A 1 73 ? -10.626 -3.599 12.782 1.00 66.88 73 CYS A N 1
ATOM 580 C CA . CYS A 1 73 ? -10.976 -2.243 13.211 1.00 66.88 73 CYS A CA 1
ATOM 581 C C . CYS A 1 73 ? -12.481 -2.096 13.478 1.00 66.88 73 CYS A C 1
ATOM 583 O O . CYS A 1 73 ? -12.906 -1.351 14.365 1.00 66.88 73 CYS A O 1
ATOM 585 N N . CYS A 1 74 ? -13.314 -2.811 12.723 1.00 68.00 74 CYS A N 1
ATOM 586 C CA . CYS A 1 74 ? -14.732 -2.861 12.980 1.00 68.00 74 CYS A CA 1
ATOM 587 C C . CYS A 1 74 ? -15.077 -3.693 14.230 1.00 68.00 74 CYS A C 1
ATOM 589 O O . CYS A 1 74 ? -15.811 -3.216 15.094 1.00 68.00 74 CYS A O 1
ATOM 591 N N . ALA A 1 75 ? -14.598 -4.918 14.340 1.00 69.56 75 ALA A N 1
ATOM 592 C CA . ALA A 1 75 ? -14.974 -5.838 15.399 1.00 69.56 75 ALA A CA 1
ATOM 593 C C . ALA A 1 75 ? -14.416 -5.421 16.768 1.00 69.56 75 ALA A C 1
ATOM 595 O O . ALA A 1 75 ? -15.091 -5.619 17.773 1.00 69.56 75 ALA A O 1
ATOM 596 N N . THR A 1 76 ? -13.225 -4.816 16.812 1.00 67.69 76 THR A N 1
ATOM 597 C CA . THR A 1 76 ? -12.450 -4.684 18.054 1.00 67.69 76 THR A CA 1
ATOM 598 C C . THR A 1 76 ? -12.361 -3.264 18.604 1.00 67.69 76 THR A C 1
ATOM 600 O O . THR A 1 76 ? -12.219 -3.086 19.814 1.00 67.69 76 THR A O 1
ATOM 603 N N . LEU A 1 77 ? -12.454 -2.222 17.766 1.00 68.50 77 LEU A N 1
ATOM 604 C CA . LEU A 1 77 ? -12.308 -0.851 18.261 1.00 68.50 77 LEU A CA 1
ATOM 605 C C . LEU A 1 77 ? -13.600 -0.355 18.933 1.00 68.50 77 LEU A C 1
ATOM 607 O O . LEU A 1 77 ? -14.684 -0.447 18.341 1.00 68.50 77 LEU A O 1
ATOM 611 N N . PRO A 1 78 ? -13.500 0.249 20.133 1.00 68.06 78 PRO A N 1
ATOM 612 C CA . PRO A 1 78 ? -14.657 0.754 20.856 1.00 68.06 78 PRO A CA 1
ATOM 613 C C . PRO A 1 78 ? -15.3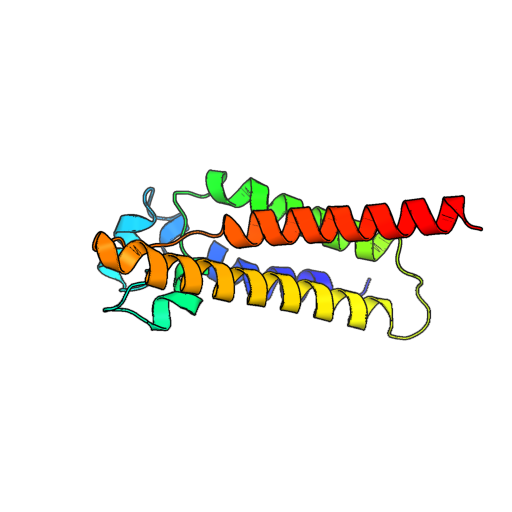86 1.838 20.054 1.00 68.06 78 PRO A C 1
ATOM 615 O O . PRO A 1 78 ? -14.775 2.735 19.467 1.00 68.06 78 PRO A O 1
ATOM 618 N N . ARG A 1 79 ? -16.724 1.790 20.071 1.00 70.56 79 ARG A N 1
ATOM 619 C CA . ARG A 1 79 ? -17.612 2.754 19.386 1.00 70.56 79 ARG A CA 1
ATOM 620 C C . ARG A 1 79 ? -17.753 4.089 20.134 1.00 70.56 79 ARG A C 1
ATOM 622 O O . ARG A 1 79 ? -18.755 4.781 19.989 1.00 70.56 79 ARG A O 1
ATOM 629 N N . ILE A 1 80 ? -16.771 4.444 20.958 1.00 68.88 80 ILE A N 1
ATOM 630 C CA . ILE A 1 80 ? -16.811 5.655 21.779 1.00 68.88 80 ILE A CA 1
ATOM 631 C C . ILE A 1 80 ? -16.485 6.857 20.885 1.00 68.88 80 ILE A C 1
ATOM 633 O O . ILE A 1 80 ? -15.344 7.049 20.451 1.00 68.88 80 ILE A O 1
ATOM 637 N N . GLY A 1 81 ? -17.506 7.662 20.586 1.00 69.19 81 GLY A N 1
ATOM 638 C CA . GLY A 1 81 ? -17.389 8.841 19.727 1.00 69.19 81 GLY A CA 1
ATOM 639 C C . GLY A 1 81 ? -16.782 8.532 18.350 1.00 69.19 81 GLY A C 1
ATOM 640 O O . GLY A 1 81 ? -17.010 7.480 17.760 1.00 69.19 81 GLY A O 1
ATOM 641 N N . ASN A 1 82 ? -15.956 9.449 17.837 1.00 72.25 82 ASN A N 1
ATOM 642 C CA . ASN A 1 82 ? -15.311 9.332 16.519 1.00 72.25 82 ASN A CA 1
ATOM 643 C C . ASN A 1 82 ? -14.005 8.505 16.517 1.00 72.25 82 ASN A C 1
ATOM 645 O O . ASN A 1 82 ? -13.236 8.579 15.555 1.00 72.25 82 ASN A O 1
ATOM 649 N N . TYR A 1 83 ? -13.705 7.748 17.578 1.00 73.19 83 TYR A N 1
ATOM 650 C CA . TYR A 1 83 ? -12.416 7.060 17.735 1.00 73.19 83 TYR A CA 1
ATOM 651 C C . TYR A 1 83 ? -12.137 6.046 16.617 1.00 73.19 83 TYR A C 1
ATOM 653 O O . TYR A 1 83 ? -11.103 6.120 15.956 1.00 73.19 83 TYR A O 1
ATOM 661 N N . ARG A 1 84 ? -13.099 5.166 16.329 1.00 71.94 84 ARG A N 1
ATOM 662 C CA . ARG A 1 84 ? -13.008 4.136 15.280 1.00 71.94 84 ARG A CA 1
ATOM 663 C C . ARG A 1 84 ? -12.755 4.731 13.894 1.00 71.94 84 ARG A C 1
ATOM 665 O O . ARG A 1 84 ? -11.891 4.257 13.163 1.00 71.94 84 ARG A O 1
ATOM 672 N N . LYS A 1 85 ? -13.447 5.829 13.572 1.00 71.81 85 LYS A N 1
ATOM 673 C CA . LYS A 1 85 ? -13.258 6.589 12.328 1.00 71.81 85 LYS A CA 1
ATOM 674 C C . LYS A 1 85 ? -11.844 7.170 12.231 1.00 71.81 85 LYS A C 1
ATOM 676 O O . LYS A 1 85 ? -11.207 7.052 11.190 1.00 71.81 85 LYS A O 1
ATOM 681 N N . LYS A 1 86 ? -11.331 7.761 13.317 1.00 74.94 86 LYS A N 1
ATOM 682 C CA . LYS A 1 86 ? -9.965 8.314 13.370 1.00 74.94 86 LYS A CA 1
ATOM 683 C C . LYS A 1 86 ? -8.894 7.228 13.259 1.00 74.94 86 LYS A C 1
ATOM 685 O O . LYS A 1 86 ? -7.936 7.414 12.518 1.00 74.94 86 LYS A O 1
ATOM 690 N N . ALA A 1 87 ? -9.051 6.117 13.977 1.00 74.38 87 ALA A N 1
ATOM 691 C CA . ALA A 1 87 ? -8.131 4.983 13.929 1.00 74.38 87 ALA A CA 1
ATOM 692 C C . ALA A 1 87 ? -8.054 4.402 12.514 1.00 74.38 87 ALA A C 1
ATOM 694 O O . ALA A 1 87 ? -6.965 4.247 11.975 1.00 74.38 87 ALA A O 1
ATOM 695 N N . TYR A 1 88 ? -9.209 4.213 11.874 1.00 71.56 88 TYR A N 1
ATOM 696 C CA . TYR A 1 88 ? -9.280 3.749 10.498 1.00 71.56 88 TYR A CA 1
ATOM 697 C C . TYR A 1 88 ? -8.541 4.677 9.517 1.00 71.56 88 TYR A C 1
ATOM 699 O O . TYR A 1 88 ? -7.686 4.220 8.762 1.00 71.56 88 TYR A O 1
ATOM 707 N N . VAL A 1 89 ? -8.821 5.987 9.553 1.00 73.94 89 VAL A N 1
ATOM 708 C CA . VAL A 1 89 ? -8.153 6.961 8.669 1.00 73.94 89 VAL A CA 1
ATOM 709 C C . VAL A 1 89 ? -6.640 6.955 8.893 1.00 73.94 89 VAL A C 1
ATOM 711 O O . VAL A 1 89 ? -5.880 6.995 7.931 1.00 73.94 89 VAL A O 1
ATOM 714 N N . ARG A 1 90 ? -6.189 6.855 10.149 1.00 76.94 90 ARG A N 1
ATOM 715 C CA . ARG A 1 90 ? -4.761 6.762 10.479 1.00 76.94 90 ARG A CA 1
ATOM 716 C C . ARG A 1 90 ? -4.122 5.498 9.911 1.00 76.94 90 ARG A C 1
ATOM 718 O O . ARG A 1 90 ? -3.052 5.601 9.326 1.00 76.94 90 ARG A O 1
ATOM 725 N N . SER A 1 91 ? -4.769 4.341 10.039 1.00 73.62 91 SER A N 1
ATOM 726 C CA . SER A 1 91 ? -4.273 3.087 9.462 1.00 73.62 91 SER A CA 1
ATOM 727 C C . SER A 1 91 ? -4.204 3.153 7.937 1.00 73.62 91 SER A C 1
ATOM 729 O O . SER A 1 91 ? -3.190 2.772 7.365 1.00 73.62 91 SER A O 1
ATOM 731 N N . ALA A 1 92 ? -5.232 3.698 7.277 1.00 73.06 92 ALA A N 1
ATOM 732 C CA . ALA A 1 92 ? -5.240 3.864 5.825 1.00 73.06 92 ALA A CA 1
ATOM 733 C C . ALA A 1 92 ? -4.113 4.793 5.341 1.00 73.06 92 ALA A C 1
ATOM 735 O O . ALA A 1 92 ? -3.407 4.458 4.392 1.00 73.06 92 ALA A O 1
ATOM 736 N N . LEU A 1 93 ? -3.902 5.925 6.024 1.00 75.94 93 LEU A N 1
ATOM 737 C CA . LEU A 1 93 ? -2.797 6.838 5.728 1.00 75.94 93 LEU A CA 1
ATOM 738 C C . LEU A 1 93 ? -1.438 6.180 5.959 1.00 75.94 93 LEU A C 1
ATOM 740 O O . LEU A 1 93 ? -0.550 6.334 5.131 1.00 75.94 93 LEU A O 1
ATOM 744 N N . LEU A 1 94 ? -1.273 5.436 7.054 1.00 76.25 94 LEU A N 1
ATOM 745 C CA . LEU A 1 94 ? -0.018 4.753 7.364 1.00 76.25 94 LEU A CA 1
ATOM 746 C C . LEU A 1 94 ? 0.331 3.729 6.283 1.00 76.25 94 LEU A C 1
ATOM 748 O O . LEU A 1 94 ? 1.446 3.746 5.780 1.00 76.25 94 LEU A O 1
ATOM 752 N N . ILE A 1 95 ? -0.637 2.914 5.864 1.00 75.19 95 ILE A N 1
ATOM 753 C CA . ILE A 1 95 ? -0.469 1.948 4.773 1.00 75.19 95 ILE A CA 1
ATOM 754 C C . ILE A 1 95 ? -0.077 2.654 3.467 1.00 75.19 95 ILE A C 1
ATOM 756 O O . ILE A 1 95 ? 0.858 2.226 2.789 1.00 75.19 95 ILE A O 1
ATOM 760 N N . TRP A 1 96 ? -0.752 3.759 3.138 1.00 75.75 96 TRP A N 1
ATOM 761 C CA . TRP A 1 96 ? -0.445 4.555 1.952 1.00 75.75 96 TRP A CA 1
ATOM 762 C C . TRP A 1 96 ? 0.980 5.125 1.994 1.00 75.75 96 TRP A C 1
ATOM 764 O O . TRP A 1 96 ? 1.758 4.916 1.065 1.00 75.75 96 TRP A O 1
ATOM 774 N N . PHE A 1 97 ? 1.362 5.778 3.096 1.00 81.38 97 PHE A N 1
ATOM 775 C CA . PHE A 1 97 ? 2.705 6.336 3.270 1.00 81.38 97 PHE A CA 1
ATOM 776 C C . PHE A 1 97 ? 3.794 5.262 3.278 1.00 81.38 97 PHE A C 1
ATOM 778 O O . PHE A 1 97 ? 4.845 5.472 2.677 1.00 81.38 97 PHE A O 1
ATOM 785 N N . SER A 1 98 ? 3.550 4.103 3.898 1.00 80.62 98 SER A N 1
ATOM 786 C CA . SER A 1 98 ? 4.477 2.969 3.853 1.00 80.62 98 SER A CA 1
ATOM 787 C C . SER A 1 98 ? 4.726 2.495 2.424 1.00 80.62 98 SER A C 1
ATOM 789 O O . SER A 1 98 ? 5.857 2.138 2.099 1.00 80.62 98 SER A O 1
ATOM 791 N N . SER A 1 99 ? 3.717 2.549 1.552 1.00 78.88 99 SER A N 1
ATOM 792 C CA . SER A 1 99 ? 3.916 2.221 0.141 1.00 78.88 99 SER A CA 1
ATOM 793 C C . SER A 1 99 ? 4.773 3.233 -0.596 1.00 78.88 99 SER A C 1
ATOM 795 O O . SER A 1 99 ? 5.752 2.859 -1.238 1.00 78.88 99 SER A O 1
ATOM 797 N N . LEU A 1 100 ? 4.436 4.522 -0.467 1.00 83.31 100 LEU A N 1
ATOM 798 C CA . LEU A 1 100 ? 5.202 5.600 -1.094 1.00 83.31 100 LEU A CA 1
ATOM 799 C C . LEU A 1 100 ? 6.666 5.543 -0.652 1.00 83.31 100 LEU A C 1
ATOM 801 O O . LEU A 1 100 ? 7.567 5.706 -1.474 1.00 83.31 100 LEU A O 1
ATOM 805 N N . LEU A 1 101 ? 6.902 5.250 0.631 1.00 86.38 101 LEU A N 1
ATOM 806 C CA . LEU A 1 101 ? 8.239 5.071 1.180 1.00 86.38 101 LEU A CA 1
ATOM 807 C C . LEU A 1 101 ? 8.931 3.846 0.578 1.00 86.38 101 LEU A C 1
ATOM 809 O O . LEU A 1 101 ? 10.071 3.958 0.147 1.00 86.38 101 LEU A O 1
ATOM 813 N N . SER A 1 102 ? 8.261 2.694 0.507 1.00 83.75 102 SER A N 1
ATOM 814 C CA . SER A 1 102 ? 8.848 1.478 -0.066 1.00 83.75 102 SER A CA 1
ATOM 815 C C . SER A 1 102 ? 9.226 1.652 -1.535 1.00 83.75 102 SER A C 1
ATOM 817 O O . SER A 1 102 ? 10.288 1.190 -1.946 1.00 83.75 102 SER A O 1
ATOM 819 N N . ILE A 1 103 ? 8.380 2.316 -2.325 1.00 82.75 103 ILE A N 1
ATOM 820 C CA . ILE A 1 103 ? 8.662 2.595 -3.735 1.00 82.75 103 ILE A CA 1
ATOM 821 C C . ILE A 1 103 ? 9.821 3.589 -3.852 1.00 82.75 103 ILE A C 1
ATOM 823 O O . ILE A 1 103 ? 10.744 3.353 -4.624 1.00 82.75 103 ILE A O 1
ATOM 827 N N . SER A 1 104 ? 9.831 4.647 -3.035 1.00 84.00 104 SER A N 1
ATOM 828 C CA . SER A 1 104 ? 10.951 5.599 -2.977 1.00 84.00 104 SER A CA 1
ATOM 829 C C . SER A 1 104 ? 12.274 4.905 -2.640 1.00 84.00 104 SER A C 1
ATOM 831 O O . SER A 1 104 ? 13.272 5.110 -3.324 1.00 84.00 104 SER A O 1
ATOM 833 N N . VAL A 1 105 ? 12.279 4.039 -1.619 1.00 85.81 105 VAL A N 1
ATOM 834 C CA . VAL A 1 105 ? 13.457 3.251 -1.227 1.00 85.81 105 VAL A CA 1
ATOM 835 C C . VAL A 1 105 ? 13.900 2.348 -2.371 1.00 85.81 105 VAL A C 1
ATOM 837 O O . VAL A 1 105 ? 15.093 2.276 -2.650 1.00 85.81 105 VAL A O 1
ATOM 840 N N . TYR A 1 106 ? 12.962 1.695 -3.063 1.00 83.38 106 TYR A N 1
ATOM 841 C CA . TYR A 1 106 ? 13.301 0.880 -4.222 1.00 83.38 106 TYR A CA 1
ATOM 842 C C . TYR A 1 106 ? 13.984 1.715 -5.306 1.00 83.38 106 TYR A C 1
ATOM 844 O O . TYR A 1 106 ? 15.045 1.310 -5.751 1.00 83.38 106 TYR A O 1
ATOM 852 N N . VAL A 1 107 ? 13.430 2.870 -5.693 1.00 81.56 107 VAL A N 1
ATOM 853 C CA . VAL A 1 107 ? 14.000 3.733 -6.749 1.00 81.56 107 VAL A CA 1
ATOM 854 C C . VAL A 1 107 ? 15.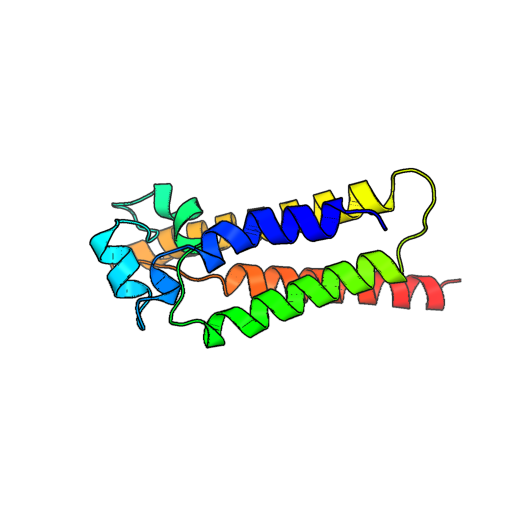418 4.198 -6.402 1.00 81.56 107 VAL A C 1
ATOM 856 O O . VAL A 1 107 ? 16.303 4.183 -7.256 1.00 81.56 107 VAL A O 1
ATOM 859 N N . VAL A 1 108 ? 15.658 4.563 -5.140 1.00 84.12 108 VAL A N 1
ATOM 860 C CA . VAL A 1 108 ? 16.994 4.967 -4.671 1.00 84.12 108 VAL A CA 1
ATOM 861 C C . VAL A 1 108 ? 17.976 3.792 -4.710 1.00 84.12 108 VAL A C 1
ATOM 863 O O . VAL A 1 108 ? 19.116 3.942 -5.131 1.00 84.12 108 VAL A O 1
ATOM 866 N N . VAL A 1 109 ? 17.552 2.593 -4.305 1.00 82.12 109 VAL A N 1
ATOM 867 C CA . VAL A 1 109 ? 18.428 1.408 -4.286 1.00 82.12 109 VAL A CA 1
ATOM 868 C C . VAL A 1 109 ? 18.638 0.825 -5.695 1.00 82.12 109 VAL A C 1
ATOM 870 O O . VAL A 1 109 ? 19.726 0.334 -6.017 1.00 82.12 109 VAL A O 1
ATOM 873 N N . SER A 1 110 ? 17.616 0.882 -6.554 1.00 72.75 110 SER A N 1
ATOM 874 C CA . SER A 1 110 ? 17.625 0.353 -7.923 1.00 72.75 110 SER A CA 1
ATOM 875 C C . SER A 1 110 ? 18.339 1.259 -8.922 1.00 72.75 110 SER A C 1
ATOM 877 O O . SER A 1 110 ? 18.622 0.802 -10.031 1.00 72.75 110 SER A O 1
ATOM 879 N N . GLU A 1 111 ? 18.693 2.488 -8.531 1.00 63.69 111 GLU A N 1
ATOM 880 C CA . GLU A 1 111 ? 19.493 3.434 -9.322 1.00 63.69 111 GLU A CA 1
ATOM 881 C C . GLU A 1 111 ? 20.770 2.781 -9.871 1.00 63.69 111 GLU A C 1
ATOM 883 O O . GLU A 1 111 ? 21.132 2.968 -11.029 1.00 63.69 111 GLU A O 1
ATOM 888 N N . SER A 1 112 ? 21.383 1.891 -9.083 1.00 54.44 112 SER A N 1
ATOM 889 C CA . SER A 1 112 ? 22.572 1.122 -9.476 1.00 54.44 112 SER A CA 1
ATOM 890 C C . SER A 1 112 ? 22.347 0.095 -10.602 1.00 54.44 112 SER A C 1
ATOM 892 O O . SER A 1 112 ? 23.315 -0.450 -11.130 1.00 54.44 112 SER A O 1
ATOM 894 N N . LYS A 1 113 ? 21.092 -0.202 -10.966 1.00 59.56 113 LYS A N 1
ATOM 895 C CA . LYS A 1 113 ? 20.710 -1.267 -11.914 1.00 59.56 113 LYS A CA 1
ATOM 896 C C . LYS A 1 113 ? 19.748 -0.818 -13.020 1.00 59.56 113 LYS A C 1
ATOM 898 O O . LYS A 1 113 ? 19.368 -1.651 -13.837 1.00 59.56 113 LYS A O 1
ATOM 903 N N . GLY A 1 114 ? 19.339 0.455 -13.047 1.00 60.81 114 GLY A N 1
ATOM 904 C CA . GLY A 1 114 ? 18.381 0.973 -14.034 1.00 60.81 114 GLY A CA 1
ATOM 905 C C . GLY A 1 114 ? 16.990 0.328 -13.953 1.00 60.81 114 GLY A C 1
ATOM 906 O O . GLY A 1 114 ? 16.285 0.265 -14.955 1.00 60.81 114 GLY A O 1
ATOM 907 N N . GLY A 1 115 ? 16.615 -0.207 -12.787 1.00 66.69 115 GLY A N 1
ATOM 908 C CA . GLY A 1 115 ? 15.364 -0.947 -12.616 1.00 66.69 115 GLY A CA 1
ATOM 909 C C . GLY A 1 115 ? 14.171 -0.035 -12.333 1.00 66.69 115 GLY A C 1
ATOM 910 O O . GLY A 1 115 ? 14.213 0.755 -11.387 1.00 66.69 115 GLY A O 1
ATOM 911 N N . GLU A 1 116 ? 13.102 -0.192 -13.111 1.00 76.06 116 GLU A N 1
ATOM 912 C CA . GLU A 1 116 ? 11.775 0.367 -12.829 1.00 76.06 116 GLU A CA 1
ATOM 913 C C . GLU A 1 116 ? 11.017 -0.507 -11.822 1.00 76.06 116 GLU A C 1
ATOM 915 O O . GLU A 1 116 ? 11.269 -1.710 -11.715 1.00 76.06 116 GLU A O 1
ATOM 920 N N . THR A 1 117 ? 10.069 0.079 -11.087 1.00 80.38 117 THR A N 1
ATOM 921 C CA . THR A 1 117 ? 9.244 -0.676 -10.135 1.00 80.38 117 THR A CA 1
ATOM 922 C C . THR A 1 117 ? 7.781 -0.289 -10.164 1.00 80.38 117 THR A C 1
ATOM 924 O O . THR A 1 117 ? 7.416 0.864 -10.408 1.00 80.38 117 THR A O 1
ATOM 927 N N . TYR A 1 118 ? 6.953 -1.287 -9.884 1.00 76.06 118 TYR A N 1
ATOM 928 C CA . TYR A 1 118 ? 5.517 -1.177 -9.738 1.00 76.06 118 TYR A CA 1
ATOM 929 C C . TYR A 1 118 ? 4.972 -2.307 -8.880 1.00 76.06 118 TYR A C 1
ATOM 931 O O . TYR A 1 118 ? 5.674 -3.268 -8.559 1.00 76.06 118 TYR A O 1
ATOM 939 N N . GLY A 1 119 ? 3.703 -2.186 -8.509 1.00 71.06 119 GLY A N 1
ATOM 940 C CA . GLY A 1 119 ? 3.028 -3.185 -7.704 1.00 71.06 119 GLY A CA 1
ATOM 941 C C . GLY A 1 119 ? 2.634 -2.676 -6.331 1.00 71.06 119 GLY A C 1
ATOM 942 O O . GLY A 1 119 ? 3.097 -1.656 -5.824 1.00 71.06 119 GLY A O 1
ATOM 943 N N . TYR A 1 120 ? 1.759 -3.460 -5.713 1.00 67.12 120 TYR A N 1
ATOM 944 C CA . TYR A 1 120 ? 1.127 -3.148 -4.436 1.00 67.12 120 TYR A CA 1
ATOM 945 C C . TYR A 1 120 ? 1.594 -4.074 -3.304 1.00 67.12 120 TYR A C 1
ATOM 947 O O . TYR A 1 120 ? 0.992 -4.124 -2.231 1.00 67.12 120 TYR A O 1
ATOM 955 N N . SER A 1 121 ? 2.671 -4.835 -3.524 1.00 64.50 121 SER A N 1
ATOM 956 C CA . SER A 1 121 ? 3.201 -5.795 -2.547 1.00 64.50 121 SER A CA 1
ATOM 957 C C . SER A 1 121 ? 3.641 -5.104 -1.254 1.00 64.50 121 SER A C 1
ATOM 959 O O . SER A 1 121 ? 3.349 -5.604 -0.170 1.00 64.50 121 SER A O 1
ATOM 961 N N . ALA A 1 122 ? 4.243 -3.915 -1.351 1.00 62.56 122 ALA A N 1
ATOM 962 C CA . ALA A 1 122 ? 4.597 -3.079 -0.206 1.00 62.56 122 ALA A CA 1
ATOM 963 C C . ALA A 1 122 ? 3.373 -2.673 0.631 1.00 62.56 122 ALA A C 1
ATOM 965 O O . ALA A 1 122 ? 3.419 -2.744 1.860 1.00 62.56 122 ALA A O 1
ATOM 966 N N . VAL A 1 123 ? 2.252 -2.330 -0.017 1.00 63.44 123 VAL A N 1
ATOM 967 C CA . VAL A 1 123 ? 0.979 -2.117 0.685 1.00 63.44 123 VAL A CA 1
ATOM 968 C C . VAL A 1 123 ? 0.491 -3.400 1.321 1.00 63.44 123 VAL A C 1
ATOM 970 O O . VAL A 1 123 ? 0.082 -3.362 2.477 1.00 63.44 123 VAL A O 1
ATOM 973 N N . GLY A 1 124 ? 0.565 -4.535 0.627 1.00 62.91 124 GLY A N 1
ATOM 974 C CA . GLY A 1 124 ? 0.219 -5.838 1.193 1.00 62.91 124 GLY A CA 1
ATOM 975 C C . GLY A 1 124 ? 0.976 -6.127 2.495 1.00 62.91 124 GLY A C 1
ATOM 976 O O . GLY A 1 124 ? 0.353 -6.446 3.507 1.00 62.91 124 GLY A O 1
ATOM 977 N N . TYR A 1 125 ? 2.297 -5.924 2.512 1.00 65.06 125 TYR A N 1
ATOM 978 C CA . TYR A 1 125 ? 3.124 -6.099 3.711 1.00 65.06 125 TYR A CA 1
ATOM 979 C C . TYR A 1 125 ? 2.821 -5.070 4.806 1.00 65.06 125 TYR A C 1
ATOM 981 O O . TYR A 1 125 ? 2.678 -5.447 5.970 1.00 65.06 125 TYR A O 1
ATOM 989 N N . ALA A 1 126 ? 2.666 -3.789 4.460 1.00 63.88 126 ALA A N 1
ATOM 990 C CA . ALA A 1 126 ? 2.302 -2.747 5.424 1.00 63.88 126 ALA A CA 1
ATOM 991 C C . ALA A 1 126 ? 0.922 -3.010 6.051 1.00 63.88 126 ALA A C 1
ATOM 993 O O . ALA A 1 126 ? 0.717 -2.813 7.250 1.00 63.88 126 ALA A O 1
ATOM 994 N N . THR A 1 127 ? -0.012 -3.517 5.247 1.00 64.81 127 THR A N 1
ATOM 995 C CA . THR A 1 127 ? -1.354 -3.936 5.655 1.00 64.81 127 THR A CA 1
ATOM 996 C C . THR A 1 127 ? -1.259 -5.128 6.610 1.00 64.81 127 THR A C 1
ATOM 998 O O . THR A 1 127 ? -1.727 -5.046 7.744 1.00 64.81 127 THR A O 1
ATOM 1001 N N . ALA A 1 128 ? -0.569 -6.205 6.229 1.00 65.06 128 ALA A N 1
ATOM 1002 C CA . ALA A 1 128 ? -0.376 -7.371 7.092 1.00 65.06 128 ALA A CA 1
ATOM 1003 C C . ALA A 1 128 ? 0.307 -7.014 8.428 1.00 65.06 128 ALA A C 1
ATOM 1005 O O . ALA A 1 128 ? -0.146 -7.443 9.493 1.00 65.06 128 ALA A O 1
ATOM 1006 N N . GLY A 1 129 ? 1.345 -6.171 8.398 1.00 65.56 129 GLY A N 1
ATOM 1007 C CA . GLY A 1 129 ? 2.030 -5.680 9.596 1.00 65.56 129 GLY A CA 1
ATOM 1008 C C . GLY A 1 129 ? 1.123 -4.838 10.497 1.00 65.56 129 GLY A C 1
ATOM 1009 O O . GLY A 1 129 ? 1.089 -5.050 11.707 1.00 65.56 129 GLY A O 1
ATOM 1010 N N . THR A 1 130 ? 0.320 -3.941 9.915 1.00 67.69 130 THR A N 1
ATOM 1011 C CA . THR A 1 130 ? -0.647 -3.116 10.661 1.00 67.69 130 THR A CA 1
ATOM 1012 C C . THR A 1 130 ? -1.742 -3.974 11.299 1.00 67.69 130 THR A C 1
ATOM 1014 O O . THR A 1 130 ? -2.074 -3.772 12.467 1.00 67.69 130 THR A O 1
ATOM 1017 N N . ALA A 1 131 ? -2.277 -4.958 10.567 1.00 66.06 131 ALA A N 1
ATOM 1018 C CA . ALA A 1 131 ? -3.265 -5.907 11.082 1.00 66.06 131 ALA A CA 1
ATOM 1019 C C . ALA A 1 131 ? -2.712 -6.700 12.274 1.00 66.06 131 ALA A C 1
ATOM 1021 O O . ALA A 1 131 ? -3.350 -6.785 13.323 1.00 66.06 131 ALA A O 1
ATOM 1022 N N . THR A 1 132 ? -1.496 -7.229 12.120 1.00 68.00 132 THR A N 1
ATOM 1023 C CA . THR A 1 132 ? -0.811 -8.032 13.140 1.00 68.00 132 THR A CA 1
ATOM 1024 C C . THR A 1 132 ? -0.491 -7.198 14.378 1.00 68.00 132 THR A C 1
ATOM 1026 O O . THR A 1 132 ? -0.763 -7.629 15.495 1.00 68.00 132 THR A O 1
ATOM 1029 N N . GLY A 1 133 ? 0.023 -5.977 14.200 1.00 71.00 133 GLY A N 1
ATOM 1030 C CA . GLY A 1 133 ? 0.315 -5.059 15.301 1.00 71.00 133 GLY A CA 1
ATOM 1031 C C . GLY A 1 133 ? -0.936 -4.665 16.085 1.00 71.00 133 GLY A C 1
ATOM 1032 O O . GLY A 1 133 ? -0.919 -4.676 17.314 1.00 71.00 133 GLY A O 1
ATOM 1033 N N . LEU A 1 134 ? -2.049 -4.387 15.395 1.00 70.69 134 LEU A N 1
ATOM 1034 C CA . LEU A 1 134 ? -3.334 -4.136 16.051 1.00 70.69 134 LEU A CA 1
ATOM 1035 C C . LEU A 1 134 ? -3.807 -5.364 16.835 1.00 70.69 134 LEU A C 1
ATOM 1037 O O . LEU A 1 134 ? -4.148 -5.228 18.007 1.00 70.69 134 LEU A O 1
ATOM 1041 N N . ALA A 1 135 ? -3.789 -6.555 16.230 1.00 67.06 135 ALA A N 1
ATOM 1042 C CA . ALA A 1 135 ? -4.185 -7.794 16.900 1.00 67.06 135 ALA A CA 1
ATOM 1043 C C . ALA A 1 135 ? -3.333 -8.085 18.152 1.00 67.06 135 ALA A C 1
ATOM 1045 O O . ALA A 1 135 ? -3.885 -8.429 19.197 1.00 67.06 135 ALA A O 1
ATOM 1046 N N . LEU A 1 136 ? -2.013 -7.875 18.080 1.00 72.56 136 LEU A N 1
ATOM 1047 C CA . LEU A 1 136 ? -1.091 -8.018 19.213 1.00 72.56 136 LEU A CA 1
ATOM 1048 C C . LEU A 1 136 ? -1.393 -7.032 20.342 1.00 72.56 136 LEU A C 1
ATOM 1050 O O . LEU A 1 136 ? -1.441 -7.435 21.500 1.00 72.56 136 LEU A O 1
ATOM 1054 N N . LEU A 1 137 ? -1.629 -5.755 20.024 1.00 74.81 137 LEU A N 1
ATOM 1055 C CA . LEU A 1 137 ? -1.989 -4.745 21.026 1.00 74.81 137 LEU A CA 1
ATOM 1056 C C . LEU A 1 137 ? -3.284 -5.107 21.762 1.00 74.81 137 LEU A C 1
ATOM 1058 O O . LEU A 1 137 ? -3.396 -4.862 22.962 1.00 74.81 137 LEU A O 1
ATOM 1062 N N . PHE A 1 138 ? -4.247 -5.715 21.066 1.00 69.50 138 PHE A N 1
ATOM 1063 C CA . PHE A 1 138 ? -5.467 -6.220 21.695 1.00 69.50 138 PHE A CA 1
ATOM 1064 C C . PHE A 1 138 ? -5.208 -7.432 22.584 1.00 69.50 138 PHE A C 1
ATOM 1066 O O . PHE A 1 138 ? -5.642 -7.426 23.731 1.00 69.50 138 PHE A O 1
ATOM 1073 N N . ALA A 1 139 ? -4.476 -8.434 22.093 1.00 69.44 139 ALA A N 1
ATOM 1074 C CA . ALA A 1 139 ? -4.124 -9.604 22.893 1.00 69.44 139 ALA A CA 1
ATOM 1075 C C . ALA A 1 139 ? -3.374 -9.205 24.178 1.00 69.44 139 ALA A C 1
ATOM 1077 O O . ALA A 1 139 ? -3.687 -9.699 25.256 1.00 69.44 139 ALA A O 1
ATOM 1078 N N . LEU A 1 140 ? -2.443 -8.252 24.077 1.00 74.12 140 LEU A N 1
ATOM 1079 C CA . LEU A 1 140 ? -1.731 -7.682 25.223 1.00 74.12 140 LEU A CA 1
ATOM 1080 C C . LEU A 1 140 ? -2.663 -6.952 26.192 1.00 74.12 140 LEU A C 1
ATOM 1082 O O . LEU A 1 140 ? -2.508 -7.098 27.398 1.00 74.12 140 LEU A O 1
ATOM 1086 N N . ARG A 1 141 ? -3.632 -6.178 25.692 1.00 75.50 141 ARG A N 1
ATOM 1087 C CA . ARG A 1 141 ? -4.607 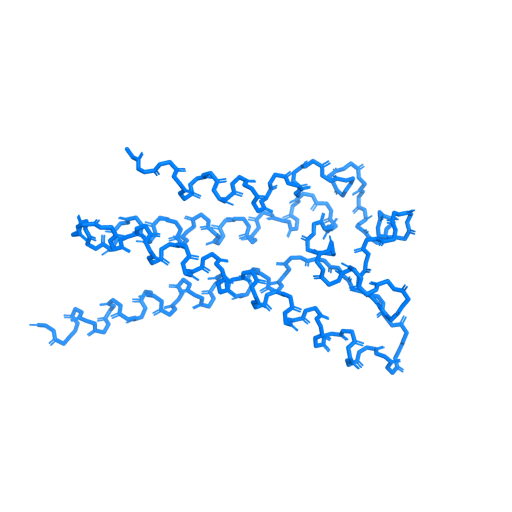-5.490 26.547 1.00 75.50 141 ARG A CA 1
ATOM 1088 C C . ARG A 1 141 ? -5.461 -6.475 27.345 1.00 75.50 141 ARG A C 1
ATOM 1090 O O . ARG A 1 141 ? -5.662 -6.236 28.525 1.00 75.50 141 ARG A O 1
ATOM 1097 N N . GLU A 1 142 ? -5.958 -7.534 26.711 1.00 70.75 142 GLU A N 1
ATOM 1098 C CA . GLU A 1 142 ? -6.776 -8.561 27.379 1.00 70.75 142 GLU A CA 1
ATOM 1099 C C . GLU A 1 142 ? -5.959 -9.379 28.392 1.00 70.75 142 GLU A C 1
ATOM 1101 O O . GLU A 1 142 ? -6.490 -9.786 29.414 1.00 70.75 142 GLU A O 1
ATOM 1106 N N . LEU A 1 143 ? -4.661 -9.595 28.144 1.00 68.62 143 LEU A N 1
ATOM 1107 C CA . LEU A 1 143 ? -3.760 -10.267 29.091 1.00 68.62 143 LEU A CA 1
ATOM 1108 C C . LEU A 1 143 ? -3.385 -9.405 30.308 1.00 68.62 143 LEU A C 1
ATOM 1110 O O . LEU A 1 143 ? -2.966 -9.947 31.327 1.00 68.62 143 LEU A O 1
ATOM 1114 N N . LEU A 1 144 ? -3.457 -8.078 30.179 1.00 71.25 144 LEU A N 1
ATOM 1115 C CA . LEU A 1 144 ? -3.075 -7.111 31.216 1.00 71.25 144 LEU A CA 1
ATOM 1116 C C . LEU A 1 144 ? -4.278 -6.521 31.976 1.00 71.25 144 LEU A C 1
ATOM 1118 O O . LEU A 1 144 ? -4.068 -5.695 32.867 1.00 71.25 144 LEU A O 1
ATOM 1122 N N . ALA A 1 145 ? -5.504 -6.889 31.600 1.00 55.44 145 ALA A N 1
ATOM 1123 C CA . ALA A 1 145 ? -6.757 -6.473 32.233 1.00 55.44 145 ALA A CA 1
ATOM 1124 C C . ALA A 1 145 ? -7.264 -7.544 33.208 1.00 55.44 145 ALA A C 1
ATOM 1126 O O . ALA A 1 145 ? -7.874 -7.139 34.223 1.00 55.44 145 ALA A O 1
#

Sequence (145 aa):
MDALPLFSTFLIYLPAVFAPSVFHPHGSQVCAEFHLCASWSTPWGIITANFVWDGYLNNLAPQFAYFVIIFICCATLPRIGNYRKKAYVRSALLIWFSSLLSISVYVVVSESKGGETYGYSAVGYATAGTATGLALLFALRELLA

Secondary structure (DSSP, 8-state):
--SHHHHHHHHHHHHHHHSGGGTSS-HHHHHHHHT-SBSSS-TTHHHHGGG--STTHHHHHHHHHHHHHHHHHHHHS--STTHHHHHHHHHHHHHHHHHHHHHHHHHHHHGGGT--B--SHHHHHHHHHHHHHHHHHHHHHHH--